Protein AF-A0A0N0E145-F1 (afdb_monomer)

Secondary structure (DSSP, 8-state):
--HHHHHHHHHHHHHHHHHHS-TTPPPPGGGTTPPPPSSPPPPPPHHHHHHHHHHHHHHHHHHHHHHHT-

Radius of gyration: 16.16 Å; Cα contacts (8 Å, |Δi|>4): 29; chains: 1; bounding box: 34×18×42 Å

Structure (mmCIF, N/CA/C/O backbone):
data_AF-A0A0N0E145-F1
#
_entry.id   AF-A0A0N0E145-F1
#
loop_
_atom_site.group_PDB
_atom_site.id
_atom_site.type_symbol
_atom_site.label_atom_id
_atom_site.label_alt_id
_atom_site.label_comp_id
_atom_site.label_asym_id
_atom_site.label_entity_id
_atom_site.label_seq_id
_atom_site.pdbx_PDB_ins_code
_atom_site.Cartn_x
_atom_site.Cartn_y
_atom_site.Cartn_z
_atom_site.occupancy
_atom_site.B_iso_or_equiv
_atom_site.auth_seq_id
_atom_site.aut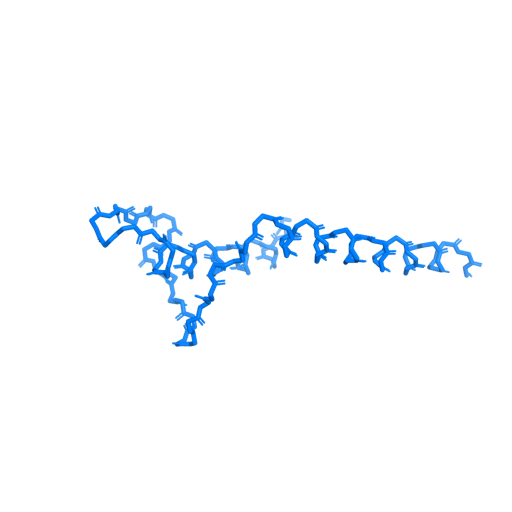h_comp_id
_atom_site.auth_asym_id
_atom_site.auth_atom_id
_atom_site.pdbx_PDB_model_num
ATOM 1 N N . MET A 1 1 ? 26.623 -5.865 6.882 1.00 39.47 1 MET A N 1
ATOM 2 C CA . MET A 1 1 ? 25.266 -5.916 7.483 1.00 39.47 1 MET A CA 1
ATOM 3 C C . MET A 1 1 ? 24.498 -4.651 7.116 1.00 39.47 1 MET A C 1
ATOM 5 O O . MET A 1 1 ? 24.691 -3.630 7.762 1.00 39.47 1 MET A O 1
ATOM 9 N N . SER A 1 2 ? 23.686 -4.705 6.051 1.00 42.75 2 SER A N 1
ATOM 10 C CA . SER A 1 2 ? 22.942 -3.556 5.505 1.00 42.75 2 SER A CA 1
ATOM 11 C C . SER A 1 2 ? 21.952 -2.993 6.533 1.00 42.75 2 SER A C 1
ATOM 13 O O . SER A 1 2 ? 20.877 -3.545 6.754 1.00 42.75 2 SER A O 1
ATOM 15 N N . ARG A 1 3 ? 22.355 -1.913 7.207 1.00 52.47 3 ARG A N 1
ATOM 16 C CA . ARG A 1 3 ? 21.541 -1.161 8.175 1.00 52.47 3 ARG A CA 1
ATOM 17 C C . ARG A 1 3 ? 20.487 -0.288 7.470 1.00 52.47 3 ARG A C 1
ATOM 19 O O . ARG A 1 3 ? 19.519 0.111 8.100 1.00 52.47 3 ARG A O 1
ATOM 26 N N . ILE A 1 4 ? 20.659 -0.050 6.165 1.00 51.31 4 ILE A N 1
ATOM 27 C CA . ILE A 1 4 ? 19.849 0.884 5.369 1.00 51.31 4 ILE A CA 1
ATOM 28 C C . ILE A 1 4 ? 18.486 0.297 4.988 1.00 51.31 4 ILE A C 1
ATOM 30 O O . ILE A 1 4 ? 17.535 1.053 4.947 1.00 51.31 4 ILE A O 1
ATOM 34 N N . LEU A 1 5 ? 18.363 -1.016 4.749 1.00 60.28 5 LEU A N 1
ATOM 35 C CA . LEU A 1 5 ? 17.075 -1.644 4.389 1.00 60.28 5 LEU A CA 1
ATOM 36 C C . LEU A 1 5 ? 16.158 -1.857 5.602 1.00 60.28 5 LEU A C 1
ATOM 38 O O . LEU A 1 5 ? 14.951 -1.710 5.504 1.00 60.28 5 LEU A O 1
ATOM 42 N N . LYS A 1 6 ? 16.734 -2.140 6.776 1.00 63.69 6 LYS A N 1
ATOM 43 C CA . LYS A 1 6 ? 15.943 -2.451 7.977 1.00 63.69 6 LYS A CA 1
ATOM 44 C C . LYS A 1 6 ? 15.131 -1.262 8.486 1.00 63.69 6 LYS A C 1
ATOM 46 O O . LYS A 1 6 ? 14.033 -1.449 8.986 1.00 63.69 6 LYS A O 1
ATOM 51 N N . HIS A 1 7 ? 15.677 -0.056 8.377 1.00 80.88 7 HIS A N 1
ATOM 52 C CA . HIS A 1 7 ? 15.025 1.145 8.885 1.00 80.88 7 HIS A CA 1
ATOM 53 C C . HIS A 1 7 ? 13.762 1.563 8.099 1.00 80.88 7 HIS A C 1
ATOM 55 O O . HIS A 1 7 ? 12.733 1.750 8.741 1.00 80.88 7 HIS A O 1
ATOM 61 N N . PRO A 1 8 ? 13.768 1.668 6.753 1.00 87.12 8 PRO A N 1
ATOM 62 C CA . PRO A 1 8 ? 12.568 2.004 5.989 1.00 87.12 8 PRO A CA 1
ATOM 63 C C . PRO A 1 8 ? 11.477 0.939 6.125 1.00 87.12 8 PRO A C 1
ATOM 65 O O . PRO A 1 8 ? 10.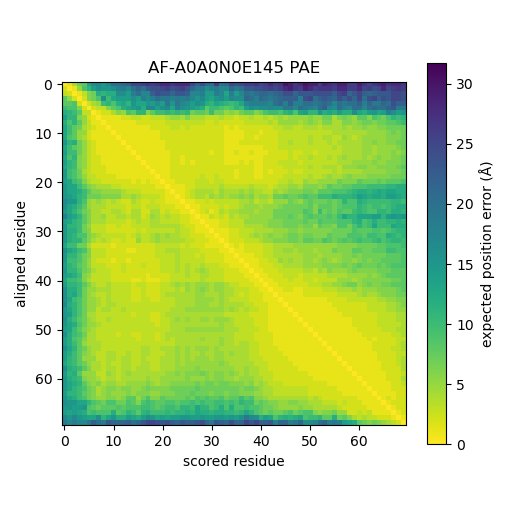312 1.304 6.249 1.00 87.12 8 PRO A O 1
ATOM 68 N N . ASP A 1 9 ? 11.837 -0.347 6.193 1.00 89.88 9 ASP A N 1
ATOM 69 C CA . ASP A 1 9 ? 10.862 -1.422 6.411 1.00 89.88 9 ASP A CA 1
ATOM 70 C C . ASP A 1 9 ? 10.199 -1.306 7.796 1.00 89.88 9 ASP A C 1
ATOM 72 O O . ASP A 1 9 ? 8.989 -1.462 7.928 1.00 89.88 9 ASP A O 1
ATOM 76 N N . GLN A 1 10 ? 10.966 -0.971 8.840 1.00 92.88 10 GLN A N 1
ATOM 77 C CA . GLN A 1 10 ? 10.422 -0.736 10.183 1.00 92.88 10 GLN A CA 1
ATOM 78 C C . GLN A 1 10 ? 9.509 0.492 10.241 1.00 92.88 10 GLN A C 1
ATOM 80 O O . GLN A 1 10 ? 8.469 0.440 10.892 1.00 92.88 10 GLN A O 1
ATOM 85 N N . VAL A 1 11 ? 9.872 1.579 9.555 1.00 93.75 11 VAL A N 1
ATOM 86 C CA . VAL A 1 11 ? 9.018 2.772 9.444 1.00 93.75 11 VAL A CA 1
ATOM 87 C C . VAL A 1 11 ? 7.718 2.433 8.713 1.00 93.75 11 VAL A C 1
ATOM 89 O O . VAL A 1 11 ? 6.648 2.833 9.172 1.00 93.75 11 VAL A O 1
ATOM 92 N N . ALA A 1 12 ? 7.780 1.653 7.630 1.00 93.19 12 ALA A N 1
ATOM 93 C CA . ALA A 1 12 ? 6.591 1.186 6.919 1.00 93.19 12 ALA A CA 1
ATOM 94 C C . ALA A 1 12 ? 5.690 0.338 7.830 1.00 93.19 12 ALA A C 1
ATOM 96 O O . ALA A 1 12 ? 4.513 0.653 7.973 1.00 93.19 12 ALA A O 1
ATOM 97 N N . LEU A 1 13 ? 6.250 -0.648 8.537 1.00 93.75 13 LEU A N 1
ATOM 98 C CA . LEU A 1 13 ? 5.495 -1.495 9.467 1.00 93.75 13 LEU A CA 1
ATOM 99 C C . LEU A 1 13 ? 4.869 -0.704 10.624 1.00 93.75 13 LEU A C 1
ATOM 101 O O . LEU A 1 13 ? 3.726 -0.959 10.993 1.00 93.75 13 LEU A O 1
ATOM 105 N N . ALA A 1 14 ? 5.588 0.267 11.194 1.00 94.69 14 ALA A N 1
ATOM 106 C CA . ALA A 1 14 ? 5.043 1.133 12.238 1.00 94.69 14 ALA A CA 1
ATOM 107 C C . ALA A 1 14 ? 3.900 2.019 11.702 1.00 94.69 14 ALA A C 1
ATOM 109 O O . ALA A 1 14 ? 2.909 2.248 12.396 1.00 94.69 14 ALA A O 1
ATOM 110 N N . THR A 1 15 ? 4.006 2.472 10.449 1.00 95.31 15 THR A N 1
ATOM 111 C CA . THR A 1 15 ? 2.946 3.230 9.762 1.00 95.31 15 THR A CA 1
ATOM 112 C C . THR A 1 15 ? 1.717 2.363 9.503 1.00 95.31 15 THR A C 1
ATOM 114 O O . THR A 1 15 ? 0.602 2.772 9.815 1.00 95.31 15 THR A O 1
ATOM 117 N N . GLU A 1 16 ? 1.910 1.143 9.000 1.00 94.75 16 GLU A N 1
ATOM 118 C CA . GLU A 1 16 ? 0.838 0.169 8.776 1.00 94.75 16 GLU A CA 1
ATOM 119 C C . GLU A 1 16 ? 0.129 -0.210 10.079 1.00 94.75 16 GLU A C 1
ATOM 121 O O . GLU A 1 16 ? -1.099 -0.265 10.107 1.00 94.75 16 GLU A O 1
ATOM 126 N N . HIS A 1 17 ? 0.879 -0.412 11.169 1.00 94.50 17 HIS A N 1
ATOM 127 C CA . HIS A 1 17 ? 0.311 -0.690 12.490 1.00 94.50 17 HIS A CA 1
ATOM 128 C C . HIS A 1 17 ? -0.631 0.430 12.940 1.00 94.50 17 HIS A C 1
ATOM 130 O O . HIS A 1 17 ? -1.779 0.161 13.280 1.00 94.50 17 HIS A O 1
ATOM 136 N N . ARG A 1 18 ? -0.184 1.689 12.852 1.00 94.38 18 ARG A N 1
ATOM 137 C CA . ARG A 1 18 ? -0.990 2.856 13.234 1.00 94.38 18 ARG A CA 1
ATOM 138 C C . ARG A 1 18 ? -2.241 3.031 12.369 1.00 94.38 18 ARG A C 1
ATOM 140 O O . ARG A 1 18 ? -3.292 3.402 12.888 1.00 94.38 18 ARG A O 1
ATOM 147 N N . ASP A 1 19 ? -2.107 2.860 11.055 1.00 95.38 19 ASP A N 1
ATOM 148 C CA . ASP A 1 19 ? -3.136 3.296 10.103 1.00 95.38 19 ASP A CA 1
ATOM 149 C C . ASP A 1 19 ? -4.116 2.194 9.701 1.00 95.38 19 ASP A C 1
ATOM 151 O O . ASP A 1 19 ? -5.260 2.499 9.358 1.00 95.38 19 ASP A O 1
ATOM 155 N N . LEU A 1 20 ? -3.677 0.933 9.701 1.00 93.94 20 LEU A N 1
ATOM 156 C CA . LEU A 1 20 ? -4.437 -0.179 9.126 1.00 93.94 20 LEU A CA 1
ATOM 157 C C . LEU A 1 20 ? -4.899 -1.204 10.161 1.00 93.94 20 LEU A C 1
ATOM 159 O O . LEU A 1 20 ? -5.853 -1.935 9.887 1.00 93.94 20 LEU A O 1
ATOM 163 N N . LEU A 1 21 ? -4.240 -1.290 11.320 1.00 93.38 21 LEU A N 1
ATOM 164 C CA . LEU A 1 21 ? -4.612 -2.251 12.355 1.00 93.38 21 LEU A CA 1
ATOM 165 C C . LEU A 1 21 ? -5.628 -1.658 13.344 1.00 93.38 21 LEU A C 1
ATOM 167 O O . LEU A 1 21 ? -5.691 -0.440 13.527 1.00 93.38 21 LEU A O 1
ATOM 171 N N . PRO A 1 22 ? -6.432 -2.510 14.006 1.00 94.00 22 PRO A N 1
ATOM 172 C CA . PRO A 1 22 ? -7.301 -2.067 15.087 1.00 94.00 22 PRO A CA 1
ATOM 173 C C . PRO A 1 22 ? -6.513 -1.395 16.227 1.00 94.00 22 PRO A C 1
ATOM 175 O O . PRO A 1 22 ? -5.412 -1.861 16.540 1.00 94.00 22 PRO A O 1
ATOM 178 N N . PRO A 1 23 ? -7.057 -0.357 16.893 1.00 88.12 23 PRO A N 1
ATOM 179 C CA . PRO A 1 23 ? -6.352 0.394 17.939 1.00 88.12 23 PRO A CA 1
ATOM 180 C C . PRO A 1 23 ? -5.856 -0.445 19.126 1.00 88.12 23 PRO A C 1
ATOM 182 O O . PRO A 1 23 ? -4.869 -0.093 19.764 1.00 88.12 23 PRO A O 1
ATOM 185 N N . GLU A 1 24 ? -6.532 -1.550 19.434 1.00 92.31 24 GLU A N 1
ATOM 186 C CA . GLU A 1 24 ? -6.166 -2.490 20.497 1.00 92.31 24 GLU A CA 1
ATOM 187 C C . GLU A 1 24 ? -4.993 -3.415 20.135 1.00 92.31 24 GLU A C 1
ATOM 189 O O . GLU A 1 24 ? -4.526 -4.190 20.974 1.00 92.31 24 GLU A O 1
ATOM 194 N N . THR A 1 25 ? -4.508 -3.356 18.894 1.00 93.31 25 THR A N 1
ATOM 195 C CA . THR A 1 25 ? -3.403 -4.198 18.443 1.00 93.31 25 THR A CA 1
ATOM 196 C C . THR A 1 25 ? -2.119 -3.785 19.149 1.00 93.31 25 THR A C 1
ATOM 198 O O . THR A 1 25 ? -1.619 -2.677 18.963 1.00 93.31 25 THR A O 1
ATOM 201 N N . ALA A 1 26 ? -1.539 -4.692 19.935 1.00 91.69 26 ALA A N 1
ATOM 202 C CA . ALA A 1 26 ? -0.270 -4.438 20.606 1.00 91.69 26 ALA A CA 1
ATOM 203 C C . ALA A 1 26 ? 0.836 -4.113 19.589 1.00 91.69 26 ALA A C 1
ATOM 205 O O . ALA A 1 26 ? 0.977 -4.786 18.563 1.00 91.69 26 ALA A O 1
ATOM 206 N N . ILE A 1 27 ? 1.625 -3.076 19.872 1.00 89.12 27 ILE A N 1
ATOM 207 C CA . ILE A 1 27 ? 2.823 -2.772 19.091 1.00 89.12 27 ILE A CA 1
ATOM 208 C C . ILE A 1 27 ? 3.946 -3.735 19.486 1.00 89.12 27 ILE A C 1
ATOM 210 O O . ILE A 1 27 ? 4.133 -4.046 20.659 1.00 89.12 27 ILE A O 1
ATOM 214 N N . SER A 1 28 ? 4.693 -4.224 18.498 1.00 87.81 28 SER A N 1
ATOM 215 C CA . SER A 1 28 ? 5.879 -5.048 18.746 1.00 87.81 28 SER A CA 1
ATOM 216 C C . SER A 1 28 ? 6.998 -4.212 19.372 1.00 87.81 28 SER A C 1
ATOM 218 O O . SER A 1 28 ? 7.241 -3.087 18.932 1.00 87.81 28 SER A O 1
ATOM 220 N N . ASP A 1 29 ? 7.753 -4.781 20.316 1.00 89.00 29 ASP A N 1
ATOM 221 C CA . ASP A 1 29 ? 8.911 -4.124 20.946 1.00 89.00 29 ASP A CA 1
ATOM 222 C C . ASP A 1 29 ? 9.913 -3.578 19.916 1.00 89.00 29 ASP A C 1
ATOM 224 O O . ASP A 1 29 ? 10.495 -2.509 20.107 1.00 89.00 29 ASP A O 1
ATOM 228 N N . ALA A 1 30 ? 10.064 -4.268 18.780 1.00 86.44 30 ALA A N 1
ATOM 229 C CA . ALA A 1 30 ? 10.949 -3.866 17.687 1.00 86.44 30 ALA A CA 1
ATOM 230 C 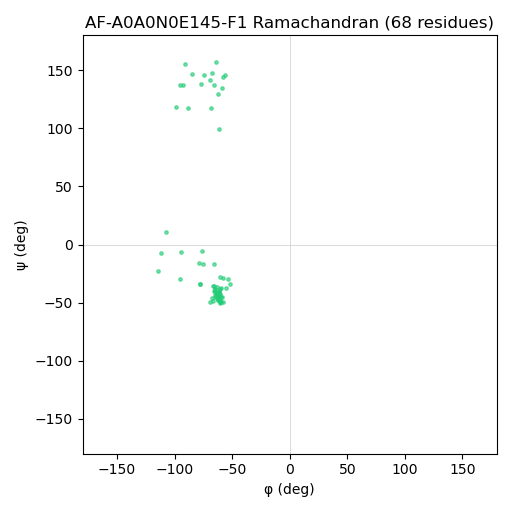C . ALA A 1 30 ? 10.523 -2.564 16.979 1.00 86.44 30 ALA A C 1
ATOM 232 O O . ALA A 1 30 ? 11.333 -1.975 16.263 1.00 86.44 30 ALA A O 1
ATOM 233 N N . LEU A 1 31 ? 9.272 -2.134 17.162 1.00 88.62 31 LEU A N 1
ATOM 234 C CA . LEU A 1 31 ? 8.685 -0.926 16.575 1.00 88.62 31 LEU A CA 1
ATOM 235 C C . LEU A 1 31 ? 8.387 0.158 17.624 1.00 88.62 31 LEU A C 1
ATOM 237 O O . LEU A 1 31 ? 8.071 1.279 17.246 1.00 88.62 31 LEU A O 1
ATOM 241 N N . SER A 1 32 ? 8.534 -0.140 18.920 1.00 85.75 32 SER A N 1
ATOM 242 C CA . SER A 1 32 ? 8.185 0.756 20.040 1.00 85.75 32 SER A CA 1
ATOM 243 C C . SER A 1 32 ? 8.825 2.152 19.985 1.00 85.75 32 SER A C 1
ATOM 245 O O . SER A 1 32 ? 8.232 3.115 20.459 1.00 85.75 32 SER A O 1
ATOM 247 N N . ASN A 1 33 ? 10.016 2.265 19.390 1.00 89.50 33 ASN A N 1
ATOM 248 C CA . ASN A 1 33 ? 10.768 3.519 19.261 1.00 89.50 33 ASN A CA 1
ATOM 249 C C . ASN A 1 33 ? 10.771 4.084 17.830 1.00 89.50 33 ASN A C 1
ATOM 251 O O . ASN A 1 33 ? 11.570 4.967 17.521 1.00 89.50 33 ASN A O 1
ATOM 255 N N . ILE A 1 34 ? 9.950 3.538 16.931 1.00 92.62 34 ILE A N 1
ATOM 256 C CA . ILE A 1 34 ? 9.845 4.009 15.551 1.00 92.62 34 ILE A CA 1
ATOM 257 C C . ILE A 1 34 ? 8.634 4.924 15.453 1.00 92.62 34 ILE A C 1
ATOM 259 O O . ILE A 1 34 ? 7.507 4.489 15.671 1.00 92.62 34 ILE A O 1
ATOM 263 N N . GLU A 1 35 ? 8.873 6.185 15.105 1.00 91.75 35 GLU A N 1
ATOM 264 C CA . GLU A 1 35 ? 7.812 7.167 14.909 1.00 91.75 35 GLU A CA 1
ATOM 265 C C . GLU A 1 35 ? 7.318 7.126 13.452 1.00 91.75 35 GLU A C 1
ATOM 267 O O . GLU A 1 35 ? 8.104 7.379 12.531 1.00 91.75 35 GLU A O 1
ATOM 272 N N . PRO A 1 36 ? 6.039 6.788 13.203 1.00 92.56 36 PRO A N 1
ATOM 273 C CA . PRO A 1 36 ? 5.477 6.835 11.861 1.00 92.56 36 PRO A CA 1
ATOM 274 C C . PRO A 1 36 ? 5.379 8.278 11.342 1.00 92.56 36 PRO A C 1
ATOM 276 O O . PRO A 1 36 ? 5.069 9.184 12.121 1.00 92.56 36 PRO A O 1
ATOM 279 N N . PRO A 1 37 ? 5.535 8.522 10.028 1.00 94.12 37 PRO A N 1
ATOM 280 C CA . PRO A 1 37 ? 5.309 9.838 9.434 1.00 94.12 37 PRO A CA 1
ATOM 281 C C . PRO A 1 37 ? 3.899 10.351 9.729 1.00 94.12 37 PRO A C 1
ATOM 283 O O . PRO A 1 37 ? 2.954 9.570 9.751 1.00 94.12 37 PRO A O 1
ATOM 286 N N . ALA A 1 38 ? 3.723 11.661 9.909 1.00 94.62 38 ALA A N 1
ATOM 287 C CA . ALA A 1 38 ? 2.422 12.243 10.265 1.00 94.62 38 ALA A CA 1
ATOM 288 C C . ALA A 1 38 ? 1.311 11.986 9.224 1.00 94.62 38 ALA A C 1
ATOM 290 O O . ALA A 1 38 ? 0.133 11.933 9.579 1.00 94.62 38 ALA A O 1
ATOM 291 N N . GLU A 1 39 ? 1.676 11.822 7.951 1.00 95.94 39 GLU A N 1
ATOM 292 C CA . GLU A 1 39 ? 0.740 11.478 6.881 1.00 95.94 39 GLU A CA 1
ATOM 293 C C . GLU A 1 39 ? 0.157 10.075 7.091 1.00 95.94 39 GLU A C 1
ATOM 295 O O . GLU A 1 39 ? 0.879 9.142 7.446 1.00 95.94 39 GLU A O 1
ATOM 300 N N . ARG A 1 40 ? -1.155 9.929 6.871 1.00 94.88 40 ARG A N 1
ATOM 301 C CA . ARG A 1 40 ? -1.846 8.641 6.973 1.00 94.88 40 ARG A CA 1
ATOM 302 C C . ARG A 1 40 ? -1.911 7.938 5.631 1.00 94.88 40 ARG A C 1
ATOM 304 O O . ARG A 1 40 ? -2.274 8.552 4.627 1.00 94.88 40 ARG A O 1
ATOM 311 N N . ILE A 1 41 ? -1.662 6.634 5.636 1.00 95.06 41 ILE A N 1
ATOM 312 C CA . ILE A 1 41 ? -1.866 5.800 4.454 1.00 95.06 41 ILE A CA 1
ATOM 313 C C . ILE A 1 41 ? -3.321 5.334 4.357 1.00 95.06 41 ILE A C 1
ATOM 315 O O . ILE A 1 41 ? -4.000 5.085 5.352 1.00 95.06 41 ILE A O 1
ATOM 319 N N . ARG A 1 42 ? -3.806 5.198 3.122 1.00 94.25 42 ARG A N 1
ATOM 320 C CA . ARG A 1 42 ? -5.094 4.567 2.821 1.00 94.25 42 ARG A CA 1
ATOM 321 C C . ARG A 1 42 ? -4.856 3.091 2.478 1.00 94.25 42 ARG A C 1
ATOM 323 O O . ARG A 1 42 ? -3.975 2.817 1.660 1.00 94.25 42 ARG A O 1
ATOM 330 N N . PRO A 1 43 ? -5.679 2.151 2.976 1.00 93.94 43 PRO A N 1
ATOM 331 C CA . PRO A 1 43 ? -5.657 0.778 2.489 1.00 93.94 43 PRO A CA 1
ATOM 332 C C . PRO A 1 43 ? -6.031 0.716 1.004 1.00 93.94 43 PRO A C 1
ATOM 334 O O . PRO A 1 43 ? -7.061 1.246 0.574 1.00 93.94 43 PRO A O 1
ATOM 337 N N . TRP A 1 44 ? -5.211 0.033 0.212 1.00 94.38 44 TRP A N 1
ATOM 338 C CA . TRP A 1 44 ? -5.563 -0.302 -1.163 1.00 94.38 44 TRP A CA 1
ATOM 339 C C . TRP A 1 44 ? -6.594 -1.425 -1.204 1.00 94.38 44 TRP A C 1
ATOM 341 O O . TRP A 1 44 ? -6.555 -2.360 -0.403 1.00 94.38 44 TRP A O 1
ATOM 351 N N . SER A 1 45 ? -7.487 -1.377 -2.193 1.00 96.50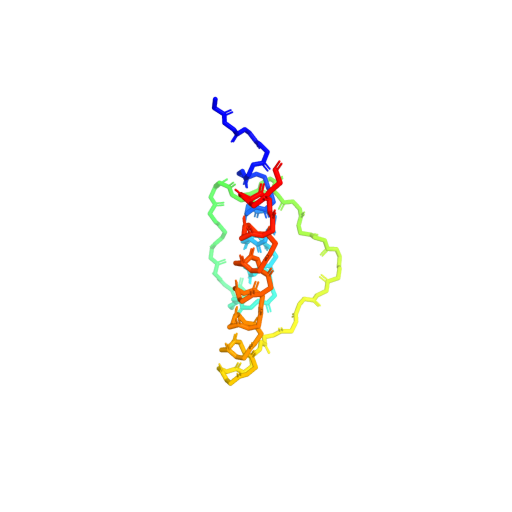 45 SER A N 1
ATOM 352 C CA . SER A 1 45 ? -8.229 -2.575 -2.580 1.00 96.50 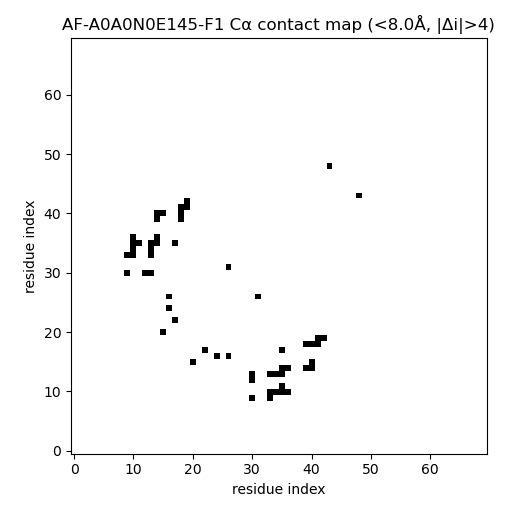45 SER A CA 1
ATOM 353 C C . SER A 1 45 ? -7.270 -3.640 -3.123 1.00 96.50 45 SER A C 1
ATOM 355 O O . SER A 1 45 ? -6.187 -3.333 -3.629 1.00 96.50 45 SER A O 1
ATOM 357 N N . ALA A 1 46 ? -7.685 -4.908 -3.083 1.00 96.38 46 ALA A N 1
ATOM 358 C CA . ALA A 1 46 ? -6.877 -6.010 -3.609 1.00 96.38 46 ALA A CA 1
ATOM 359 C C . ALA A 1 46 ? -6.477 -5.800 -5.085 1.00 96.38 46 ALA A C 1
ATOM 361 O O . ALA A 1 46 ? -5.352 -6.108 -5.481 1.00 96.38 46 ALA A O 1
ATOM 362 N N . THR A 1 47 ? -7.376 -5.230 -5.894 1.00 98.12 47 THR A N 1
ATOM 363 C CA . THR A 1 47 ? -7.118 -4.917 -7.306 1.00 98.12 47 THR A CA 1
ATOM 364 C C . THR A 1 47 ? -6.064 -3.823 -7.462 1.00 98.12 47 THR A C 1
ATOM 366 O O . THR A 1 47 ? -5.112 -4.006 -8.220 1.00 98.12 47 THR A O 1
ATOM 369 N N . GLU A 1 48 ? -6.193 -2.714 -6.725 1.00 98.00 48 GLU A N 1
ATOM 370 C CA . GLU A 1 48 ? -5.213 -1.616 -6.739 1.00 98.00 48 GLU A CA 1
ATOM 371 C C . GLU A 1 48 ? -3.826 -2.111 -6.314 1.00 98.00 48 GLU A C 1
ATOM 373 O O . GLU A 1 48 ? -2.832 -1.826 -6.988 1.00 98.00 48 GLU A O 1
ATOM 378 N N . ALA A 1 49 ? -3.762 -2.909 -5.242 1.00 96.25 49 ALA A N 1
ATOM 379 C CA . ALA A 1 49 ? -2.514 -3.471 -4.741 1.00 96.25 49 ALA A CA 1
ATOM 380 C C . ALA A 1 49 ? -1.841 -4.372 -5.785 1.00 96.25 49 ALA A C 1
ATOM 382 O O . ALA A 1 49 ? -0.653 -4.212 -6.071 1.00 96.25 49 ALA A O 1
ATOM 383 N N . ARG A 1 50 ? -2.612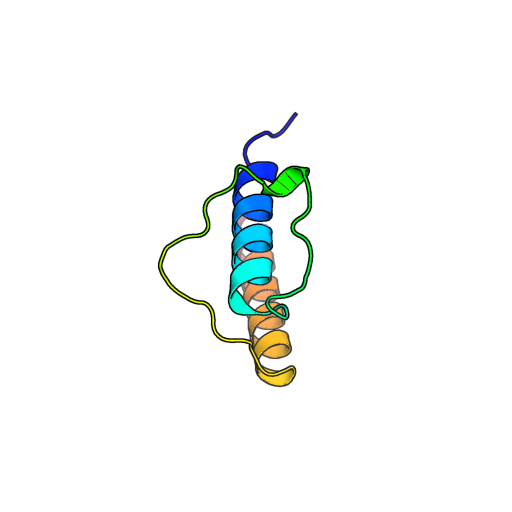 -5.270 -6.416 1.00 97.81 50 ARG A N 1
ATOM 384 C CA . ARG A 1 50 ? -2.108 -6.169 -7.462 1.00 97.81 50 ARG A CA 1
ATOM 385 C C . ARG A 1 50 ? -1.540 -5.399 -8.652 1.00 97.81 50 ARG A C 1
ATOM 387 O O . ARG A 1 50 ? -0.440 -5.714 -9.102 1.00 97.81 50 ARG A O 1
ATOM 394 N N . LEU A 1 51 ? -2.290 -4.430 -9.175 1.00 98.38 51 LEU A N 1
ATOM 395 C CA . LEU A 1 51 ? -1.875 -3.661 -10.350 1.00 98.38 51 LEU A CA 1
ATOM 396 C C . LEU A 1 51 ? -0.632 -2.822 -10.049 1.00 98.38 51 LEU A C 1
ATOM 398 O O . LEU A 1 51 ? 0.331 -2.851 -10.814 1.00 98.38 51 LEU A O 1
ATOM 402 N N . THR A 1 52 ? -0.619 -2.144 -8.900 1.00 97.56 52 THR A N 1
ATOM 403 C CA . THR A 1 52 ? 0.503 -1.289 -8.498 1.00 97.56 52 THR A CA 1
ATOM 404 C C . THR A 1 52 ? 1.774 -2.101 -8.266 1.00 97.56 52 THR A C 1
ATOM 406 O O . THR A 1 52 ? 2.844 -1.712 -8.734 1.00 97.56 52 THR A O 1
ATOM 409 N N . PHE A 1 53 ? 1.670 -3.250 -7.590 1.00 96.81 53 PH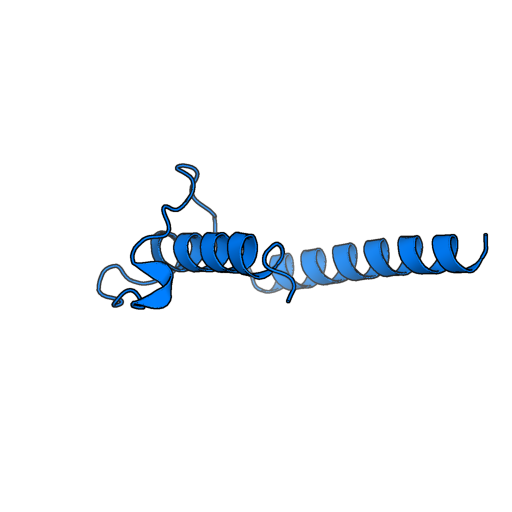E A N 1
ATOM 410 C CA . PHE A 1 53 ? 2.805 -4.152 -7.401 1.00 96.81 53 PHE A CA 1
ATOM 411 C C . PHE A 1 53 ? 3.350 -4.657 -8.740 1.00 96.81 53 PHE A C 1
ATOM 413 O O . PHE A 1 53 ? 4.554 -4.578 -8.983 1.00 96.81 53 PHE A O 1
ATOM 420 N N . HIS A 1 54 ? 2.467 -5.133 -9.624 1.00 98.25 54 HIS A N 1
ATOM 421 C CA . HIS A 1 54 ? 2.867 -5.657 -10.926 1.00 98.25 54 HIS A CA 1
ATOM 422 C C . HIS A 1 54 ? 3.588 -4.603 -11.772 1.00 98.25 54 HIS A C 1
ATOM 424 O O . HIS A 1 54 ? 4.651 -4.891 -12.319 1.00 98.25 54 HIS A O 1
ATOM 430 N N . GLN A 1 55 ? 3.058 -3.377 -11.829 1.00 98.38 55 GLN A N 1
ATOM 431 C CA . GLN A 1 55 ? 3.687 -2.285 -12.570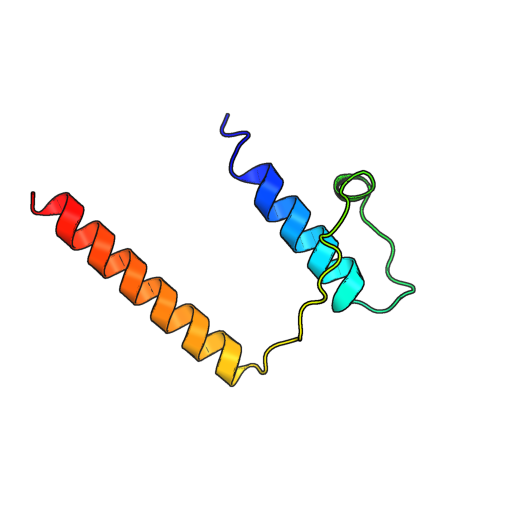 1.00 98.38 55 GLN A CA 1
ATOM 432 C C . GLN A 1 55 ? 5.089 -1.978 -12.032 1.00 98.38 55 GLN A C 1
ATOM 434 O O . GLN A 1 55 ? 6.055 -1.993 -12.792 1.00 98.38 55 GLN A O 1
ATOM 439 N N . ARG A 1 56 ? 5.225 -1.797 -10.710 1.00 97.69 56 ARG A N 1
ATOM 440 C CA . ARG A 1 56 ? 6.522 -1.507 -10.075 1.00 97.69 56 ARG A CA 1
ATOM 441 C C . ARG A 1 56 ? 7.541 -2.621 -10.306 1.00 97.69 56 ARG A C 1
ATOM 443 O O . ARG A 1 56 ? 8.716 -2.335 -10.523 1.00 97.69 56 ARG A O 1
ATOM 450 N N . LEU A 1 57 ? 7.103 -3.879 -10.274 1.00 97.81 57 LEU A N 1
ATOM 451 C CA . LEU A 1 57 ? 7.962 -5.023 -10.565 1.00 97.81 57 LEU A CA 1
ATOM 452 C C . LEU A 1 57 ? 8.492 -4.969 -12.004 1.00 97.81 57 LEU A C 1
ATOM 454 O O . LEU A 1 57 ? 9.694 -5.124 -12.215 1.00 97.81 57 LEU A O 1
ATOM 458 N N . MET A 1 58 ? 7.618 -4.726 -12.982 1.00 98.25 58 MET A N 1
ATOM 459 C CA . MET A 1 58 ? 8.024 -4.636 -14.388 1.00 98.25 58 MET A CA 1
ATOM 460 C C . MET A 1 58 ? 8.958 -3.450 -14.640 1.00 98.25 58 MET A C 1
ATOM 462 O O . MET A 1 58 ? 9.954 -3.602 -15.350 1.00 98.25 58 MET A O 1
ATOM 466 N N . ASP A 1 59 ? 8.709 -2.307 -13.996 1.00 98.06 59 ASP A N 1
ATOM 467 C CA . ASP A 1 59 ? 9.582 -1.133 -14.075 1.00 98.06 59 ASP A CA 1
ATOM 468 C C . ASP A 1 59 ? 10.990 -1.438 -13.533 1.00 98.06 59 ASP A C 1
ATOM 470 O O . ASP A 1 59 ? 11.993 -1.100 -14.167 1.00 98.06 59 ASP A O 1
ATOM 474 N N . GLN A 1 60 ? 11.082 -2.125 -12.388 1.00 97.06 60 GLN A N 1
ATOM 475 C CA . GLN A 1 60 ? 12.361 -2.548 -11.806 1.00 97.06 60 GLN A CA 1
ATOM 476 C C . GLN A 1 60 ? 13.107 -3.528 -12.717 1.00 97.06 60 GLN A C 1
ATOM 478 O O . GLN A 1 60 ? 14.298 -3.345 -12.971 1.00 97.06 60 GLN A O 1
ATOM 483 N N . LEU A 1 61 ? 12.417 -4.534 -13.262 1.00 97.12 61 LEU A N 1
ATOM 484 C CA . LEU A 1 61 ? 13.025 -5.488 -14.193 1.00 97.12 61 LEU A CA 1
ATOM 485 C C . LEU A 1 61 ? 13.564 -4.788 -15.444 1.00 97.12 61 LEU A C 1
ATOM 487 O O . LEU A 1 61 ? 14.680 -5.076 -15.873 1.00 97.12 61 LEU A O 1
ATOM 491 N N . ALA A 1 62 ? 12.818 -3.832 -16.003 1.00 96.62 62 ALA A N 1
ATOM 492 C CA . ALA A 1 62 ? 13.269 -3.060 -17.156 1.00 96.62 62 ALA A CA 1
ATOM 493 C C . ALA A 1 62 ? 14.550 -2.259 -16.855 1.00 96.62 62 ALA A C 1
ATOM 495 O O . ALA A 1 62 ? 15.451 -2.208 -17.695 1.00 96.62 62 ALA A O 1
ATOM 496 N N . ILE A 1 63 ? 14.659 -1.662 -15.662 1.00 96.12 63 ILE A N 1
ATOM 497 C CA . ILE A 1 63 ? 15.875 -0.962 -15.216 1.00 96.12 63 ILE A CA 1
ATOM 498 C C . ILE A 1 63 ? 17.056 -1.936 -15.119 1.00 96.12 63 ILE A C 1
ATOM 500 O O . ILE A 1 63 ? 18.128 -1.653 -15.655 1.00 96.12 63 ILE A O 1
ATOM 504 N N . GLU A 1 64 ? 16.861 -3.091 -14.485 1.00 96.50 64 GLU A N 1
ATOM 505 C CA . GLU A 1 64 ? 17.914 -4.096 -14.312 1.00 96.50 64 GLU A CA 1
ATOM 506 C C . GLU A 1 64 ? 18.382 -4.696 -15.644 1.00 96.50 64 GLU A C 1
ATOM 508 O O . GLU A 1 64 ? 19.581 -4.887 -15.850 1.00 96.50 64 GLU A O 1
ATOM 513 N N . HIS A 1 65 ? 17.469 -4.929 -16.589 1.00 94.12 65 HIS A N 1
ATOM 514 C CA . HIS A 1 65 ? 17.830 -5.368 -17.937 1.00 94.12 65 HIS A CA 1
ATOM 515 C C . HIS A 1 65 ? 18.709 -4.347 -18.662 1.00 94.12 65 HIS A C 1
ATOM 517 O O . HIS A 1 65 ? 19.715 -4.734 -19.255 1.00 94.12 65 HIS A O 1
ATOM 523 N N . ARG A 1 66 ? 18.381 -3.049 -18.580 1.00 93.12 66 ARG A N 1
ATOM 524 C CA . ARG A 1 66 ? 19.215 -1.991 -19.177 1.00 93.12 66 ARG A CA 1
ATOM 525 C C . ARG A 1 66 ? 20.595 -1.923 -18.528 1.00 93.12 66 ARG A C 1
ATOM 527 O O . ARG A 1 66 ? 21.578 -1.794 -19.244 1.00 93.12 66 ARG A O 1
ATOM 534 N N . ARG A 1 67 ? 20.677 -2.049 -17.198 1.00 93.38 67 ARG A N 1
ATOM 535 C CA . ARG A 1 67 ? 21.953 -2.054 -16.459 1.00 93.38 67 ARG A CA 1
A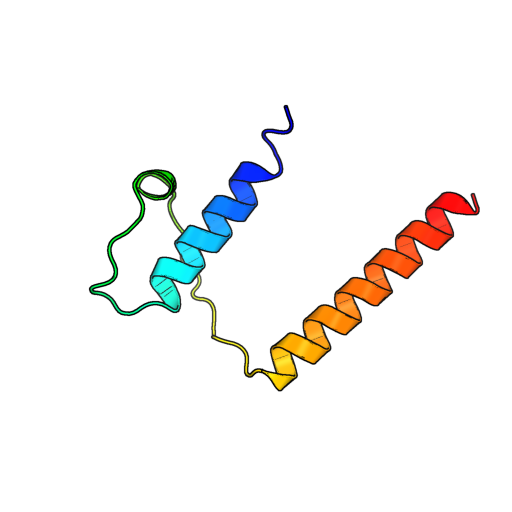TOM 536 C C . ARG A 1 67 ? 22.880 -3.189 -16.884 1.00 93.38 67 ARG A C 1
ATOM 538 O O . ARG A 1 67 ? 24.080 -2.980 -16.930 1.00 93.38 67 ARG A O 1
ATOM 545 N N . LYS A 1 68 ? 22.338 -4.373 -17.181 1.00 88.12 68 LYS A N 1
ATOM 546 C CA . LYS A 1 68 ? 23.127 -5.544 -17.605 1.00 88.12 68 LYS A CA 1
ATOM 547 C C . LYS A 1 68 ? 23.558 -5.513 -19.074 1.00 88.12 68 LYS A C 1
ATOM 549 O O . LYS A 1 68 ? 24.400 -6.316 -19.457 1.00 88.12 68 LYS A O 1
ATOM 554 N N . ALA A 1 69 ? 22.942 -4.661 -19.890 1.00 86.94 69 ALA A N 1
ATOM 555 C CA . ALA A 1 69 ? 23.236 -4.542 -21.317 1.00 86.94 69 ALA A CA 1
ATOM 556 C C . ALA A 1 69 ? 24.261 -3.436 -21.647 1.00 86.94 69 ALA A C 1
ATOM 558 O O . ALA A 1 69 ? 24.639 -3.314 -22.811 1.00 86.94 69 ALA A O 1
ATOM 559 N N . ALA A 1 70 ? 24.664 -2.635 -20.654 1.00 72.44 70 ALA A N 1
ATOM 560 C CA . ALA A 1 70 ? 25.678 -1.581 -20.747 1.00 72.44 70 ALA A CA 1
ATOM 561 C C . ALA A 1 70 ? 27.016 -2.060 -20.168 1.00 72.44 70 ALA A C 1
ATOM 563 O O . ALA A 1 70 ? 28.059 -1.600 -20.680 1.00 72.44 70 ALA A O 1
#

Sequence (70 aa):
MSRILKHPDQVALATEHRDLLPPETAISDALSNIEPPAERIRPWSATEARLTFHQRLMDQLAIEHRRKAA

Mean predicted aligned error: 5.88 Å

pLDDT: mean 89.76, std 12.71, range [39.47, 98.38]

Solvent-accessible surface area (backbone atoms only — not comparable to full-atom values): 4427 Å² total; per-residue (Å²): 131,80,67,73,64,57,51,60,54,46,39,49,51,36,36,44,49,71,57,71,45,64,91,86,60,82,79,53,80,94,39,72,87,52,78,45,69,91,75,80,73,77,88,69,53,74,66,56,46,52,52,52,51,53,51,55,50,52,54,52,50,54,53,52,53,54,64,75,74,108

Foldseek 3Di:
DPPPVVQVVLLVVLLCCVAPNDPPDDDDPSNPPHDHDPDHDDDDDPVRVVVVVVVVVVVVVVVVVVVVVD

Organism: NCBI:txid53407